Protein AF-A0A3P1T2E8-F1 (afdb_monomer_lite)

pLDDT: mean 86.95, std 11.83, range [49.62, 96.06]

Secondary structure (DSSP, 8-state):
-HHHHHHHHHHHHHHHHH--GGGHHHHHHHHHHIIIIIIHHHHHHHHHHHHHHHHHHHHHHHHHHHHHHHHHHHHHHHHHHHHHHT---------

Sequence (95 aa):
MKDVHHKVSSSVDEVGNACIGKSAKIGSRLNALYNRVITRSMTGAETQIDNAVSAGRSILGVHVQANAEMEGNVRRFEREAFELDEFRITDGKRV

Organism: NCBI:txid1750

Structure (mmCIF, N/CA/C/O backbone):
data_AF-A0A3P1T2E8-F1
#
_entry.id   AF-A0A3P1T2E8-F1
#
loop_
_atom_site.group_PDB
_atom_site.id
_atom_site.type_symbol
_atom_site.label_atom_id
_atom_site.label_alt_id
_atom_site.label_comp_id
_atom_site.label_asym_id
_atom_site.label_entity_id
_atom_site.label_seq_id
_atom_site.pdbx_PDB_ins_code
_atom_site.Cartn_x
_atom_site.Cartn_y
_atom_site.Cartn_z
_atom_site.occupancy
_atom_site.B_iso_or_equiv
_atom_site.auth_seq_id
_atom_site.auth_co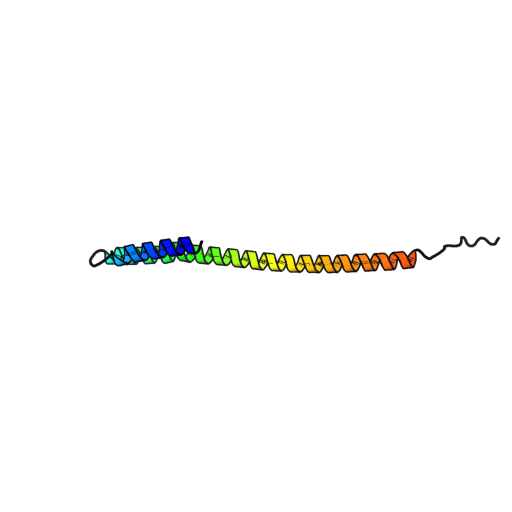mp_id
_atom_site.auth_asym_id
_atom_site.auth_atom_id
_atom_site.pdbx_PDB_model_num
ATOM 1 N N . MET A 1 1 ? -5.381 8.374 0.718 1.00 62.31 1 MET A N 1
ATOM 2 C CA . MET A 1 1 ? -5.673 7.223 1.610 1.00 62.31 1 MET A CA 1
ATOM 3 C C . MET A 1 1 ? -5.226 7.479 3.043 1.00 62.31 1 MET A C 1
ATOM 5 O O . MET A 1 1 ? -6.047 7.322 3.938 1.00 62.31 1 MET A O 1
ATOM 9 N N . LYS A 1 2 ? -3.987 7.942 3.261 1.00 75.06 2 LYS A N 1
ATOM 10 C CA . LYS A 1 2 ? -3.450 8.272 4.595 1.00 75.06 2 LYS A CA 1
ATOM 11 C C . LYS A 1 2 ? -4.325 9.241 5.405 1.00 75.06 2 LYS A C 1
ATOM 13 O O . LYS A 1 2 ? -4.613 8.957 6.560 1.00 75.06 2 LYS A O 1
ATOM 18 N N . ASP A 1 3 ? -4.859 10.291 4.783 1.00 81.62 3 ASP A N 1
ATOM 19 C CA . ASP A 1 3 ? -5.713 11.266 5.489 1.00 81.62 3 ASP A CA 1
ATOM 20 C C . ASP A 1 3 ? -7.041 10.678 5.980 1.00 81.62 3 ASP A C 1
ATOM 22 O O . ASP A 1 3 ? -7.532 11.029 7.050 1.00 81.62 3 ASP A O 1
ATOM 26 N N . VAL A 1 4 ? -7.630 9.758 5.212 1.00 84.56 4 VAL A N 1
ATOM 27 C CA . VAL A 1 4 ? -8.876 9.078 5.599 1.00 84.56 4 VAL A CA 1
ATOM 28 C C . VAL A 1 4 ? -8.602 8.090 6.732 1.00 84.56 4 VAL A C 1
ATOM 30 O O . VAL A 1 4 ? -9.357 8.057 7.698 1.00 84.56 4 VAL A O 1
ATOM 33 N N . HIS A 1 5 ? -7.493 7.348 6.665 1.00 85.88 5 HIS A N 1
ATOM 34 C CA . HIS A 1 5 ? -7.051 6.468 7.752 1.00 85.88 5 HIS A CA 1
ATOM 35 C C . HIS A 1 5 ? -6.850 7.228 9.051 1.00 85.88 5 HIS A C 1
ATOM 37 O O . HIS A 1 5 ? -7.340 6.811 10.092 1.00 85.88 5 HIS A O 1
ATOM 43 N N . HIS A 1 6 ? -6.154 8.363 8.977 1.00 88.56 6 HIS A N 1
ATOM 44 C CA . HIS A 1 6 ? -5.858 9.166 10.147 1.00 88.56 6 HIS A CA 1
ATOM 45 C C . HIS A 1 6 ? -7.141 9.694 10.789 1.00 88.56 6 HIS A C 1
ATOM 47 O O . HIS A 1 6 ? -7.280 9.615 12.005 1.00 88.56 6 HIS A O 1
ATOM 53 N N . LYS A 1 7 ? -8.108 10.159 9.988 1.00 91.44 7 LYS A N 1
ATOM 54 C CA . LYS A 1 7 ? -9.423 10.573 10.497 1.00 91.44 7 LYS A CA 1
ATOM 55 C C . LYS A 1 7 ? -10.147 9.432 11.208 1.00 91.44 7 LYS A C 1
ATOM 57 O O . LYS A 1 7 ? -10.650 9.632 12.306 1.00 91.44 7 LYS A O 1
ATOM 62 N N . VAL A 1 8 ? -10.165 8.236 10.616 1.00 90.12 8 VAL A N 1
ATOM 63 C CA . VAL A 1 8 ? -10.803 7.062 11.234 1.00 90.12 8 VAL A CA 1
ATOM 64 C C . VAL A 1 8 ? -10.082 6.648 12.519 1.00 90.12 8 VAL A C 1
ATOM 66 O O . VAL A 1 8 ? -10.755 6.368 13.506 1.00 90.12 8 VAL A O 1
ATOM 69 N N . SER A 1 9 ? -8.745 6.665 12.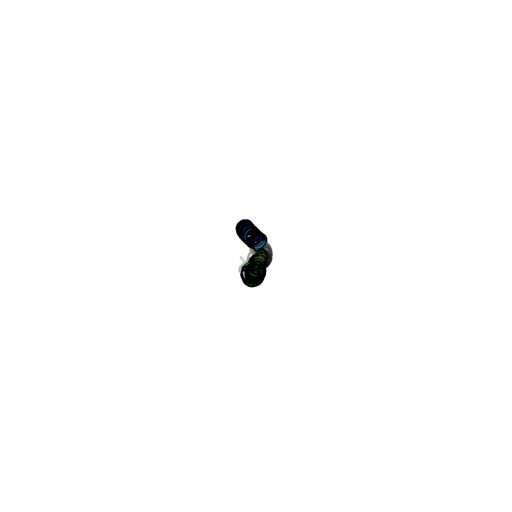535 1.00 92.81 9 SER A N 1
ATOM 70 C CA . SER A 1 9 ? -7.939 6.433 13.742 1.00 92.81 9 SER A CA 1
ATOM 71 C C . SER A 1 9 ? -8.337 7.391 14.855 1.00 92.81 9 SER A C 1
ATOM 73 O O . SER A 1 9 ? -8.658 6.959 15.953 1.00 92.81 9 SER A O 1
ATOM 75 N N . SER A 1 10 ? -8.386 8.688 14.543 1.00 93.81 10 SER A N 1
ATOM 76 C CA . SER A 1 10 ? -8.729 9.726 15.511 1.00 93.81 10 SER A CA 1
ATOM 77 C C . SER A 1 10 ? -10.150 9.556 16.047 1.00 93.81 10 SER A C 1
ATOM 79 O O . SER A 1 10 ? -10.351 9.646 17.252 1.00 93.81 10 SER A O 1
ATOM 81 N N . SER A 1 11 ? -11.129 9.218 15.201 1.00 93.88 11 SER A N 1
ATOM 82 C CA . SER A 1 11 ? -12.490 8.918 15.668 1.00 93.88 11 SER A CA 1
ATOM 83 C C . SER A 1 11 ? -12.556 7.662 16.545 1.00 93.88 11 SER A C 1
ATOM 85 O O . SER A 1 11 ? -13.331 7.612 17.499 1.00 93.88 11 SER A O 1
ATOM 87 N N . VAL A 1 12 ? -11.755 6.637 16.245 1.00 93.81 12 VAL A N 1
ATOM 88 C CA . VAL A 1 12 ? -11.647 5.431 17.078 1.00 93.81 12 VAL A CA 1
ATOM 89 C C . VAL A 1 12 ? -11.043 5.767 18.444 1.00 93.81 12 VAL A C 1
ATOM 91 O O . VAL A 1 12 ? -11.565 5.302 19.459 1.00 93.81 12 VAL A O 1
ATOM 94 N N . ASP A 1 13 ? -10.022 6.623 18.482 1.00 93.75 13 ASP A N 1
ATOM 95 C CA . ASP A 1 13 ? -9.407 7.103 19.721 1.00 93.75 13 ASP A CA 1
ATOM 96 C C . ASP A 1 13 ? -10.384 7.953 20.547 1.00 93.75 13 ASP A C 1
ATOM 98 O O . ASP A 1 13 ? -10.512 7.750 21.752 1.00 93.75 13 ASP A O 1
ATOM 102 N N . GLU A 1 14 ? -11.134 8.860 19.914 1.00 95.19 14 GLU A N 1
ATOM 103 C CA . GLU A 1 14 ? -12.171 9.672 20.568 1.00 95.19 14 GLU A CA 1
ATOM 104 C C . GLU A 1 14 ? -13.250 8.799 21.225 1.00 95.19 14 GLU A C 1
ATOM 106 O O . GLU A 1 14 ? -13.570 8.972 22.405 1.00 95.19 14 GLU A O 1
ATOM 111 N N . VAL A 1 15 ? -13.777 7.811 20.493 1.00 92.69 15 VAL A N 1
ATOM 112 C CA . VAL A 1 15 ? -14.771 6.866 21.025 1.00 92.69 15 VAL A CA 1
ATOM 113 C C . VAL A 1 15 ? -14.161 5.982 22.116 1.00 92.69 15 VAL A C 1
ATOM 115 O O . VAL A 1 15 ? -14.812 5.707 23.126 1.00 92.69 15 VAL A O 1
ATOM 118 N N . GLY A 1 16 ? -12.910 5.551 21.944 1.00 92.69 16 GLY A N 1
ATOM 119 C CA . GLY A 1 16 ? -12.169 4.776 22.935 1.00 92.69 16 GLY A CA 1
ATOM 120 C C . GLY A 1 16 ? -11.988 5.534 24.249 1.00 92.69 16 GLY A C 1
ATOM 121 O O . GLY A 1 16 ? -12.253 4.977 25.313 1.00 92.69 16 GLY A O 1
ATOM 122 N N . ASN A 1 17 ? -11.629 6.815 24.176 1.00 92.38 17 ASN A N 1
ATOM 123 C CA . ASN A 1 17 ? -11.437 7.685 25.336 1.00 92.38 17 ASN A CA 1
ATOM 124 C C . ASN A 1 17 ? -12.751 7.985 26.070 1.00 92.38 17 ASN A C 1
ATOM 126 O O . ASN A 1 17 ? -12.761 8.098 27.295 1.00 92.38 17 ASN A O 1
ATOM 130 N N . ALA A 1 18 ? -13.872 8.055 25.348 1.00 94.00 18 ALA A N 1
ATOM 131 C CA . ALA A 1 18 ? -15.199 8.175 25.950 1.00 94.00 18 ALA A CA 1
ATOM 132 C C . ALA A 1 18 ? -15.660 6.882 26.662 1.00 94.00 18 ALA A C 1
ATOM 134 O O . ALA A 1 18 ? -16.543 6.916 27.524 1.00 94.00 18 ALA A O 1
ATOM 135 N N . CYS A 1 19 ? -15.073 5.726 26.331 1.00 92.69 19 CYS A N 1
ATOM 136 C CA . CYS A 1 19 ? -15.414 4.438 26.931 1.00 92.69 19 CYS A CA 1
ATOM 137 C C . CYS A 1 19 ? -14.697 4.217 28.275 1.00 92.69 19 CYS A C 1
ATOM 139 O O . CYS A 1 19 ? -13.663 3.554 28.341 1.00 92.69 19 CYS A O 1
ATOM 141 N N . ILE A 1 20 ? -15.285 4.707 29.369 1.00 91.44 20 ILE A N 1
ATOM 142 C CA . ILE A 1 20 ? -14.756 4.557 30.736 1.00 91.44 20 ILE A CA 1
ATOM 143 C C . ILE A 1 20 ? -15.576 3.594 31.615 1.00 91.44 20 ILE A C 1
ATOM 145 O O . ILE A 1 20 ? -16.762 3.339 31.398 1.00 91.44 20 ILE A O 1
ATOM 149 N N . GLY A 1 21 ? -14.946 3.041 32.656 1.00 90.62 21 GLY A N 1
ATOM 150 C CA . GLY A 1 21 ? -15.613 2.154 33.614 1.00 90.62 21 GLY A CA 1
ATOM 151 C C . GLY A 1 21 ? -16.184 0.897 32.948 1.00 90.62 21 GLY A C 1
ATOM 152 O O . GLY A 1 21 ? -15.459 0.130 32.316 1.00 90.62 21 GLY A O 1
ATOM 153 N N . LYS A 1 22 ? -17.499 0.673 33.066 1.00 90.88 22 LYS A N 1
ATOM 154 C CA . LYS A 1 22 ? -18.163 -0.530 32.526 1.00 90.88 22 LYS A CA 1
ATOM 155 C C . LYS A 1 22 ? -18.095 -0.632 30.994 1.00 90.88 22 LYS A C 1
ATOM 157 O O . LYS A 1 22 ? -18.168 -1.742 30.470 1.00 90.88 22 LYS A O 1
ATOM 162 N N . SER A 1 23 ? -17.935 0.486 30.278 1.00 90.25 23 SER A N 1
ATOM 163 C CA . SER A 1 23 ? -17.825 0.501 28.813 1.00 90.25 23 SER A CA 1
ATOM 164 C C . SER A 1 23 ? -16.388 0.375 28.299 1.00 90.25 23 SER A C 1
ATOM 166 O O . SER A 1 23 ? -16.209 0.210 27.096 1.00 90.25 23 SER A O 1
ATOM 168 N N . ALA A 1 24 ? -15.361 0.331 29.159 1.00 92.19 24 ALA A N 1
ATOM 169 C CA . ALA A 1 24 ? -13.954 0.234 28.735 1.00 92.19 24 ALA A CA 1
ATOM 170 C C . ALA A 1 24 ? -13.668 -0.971 27.814 1.00 92.19 24 ALA A C 1
ATOM 172 O O . ALA A 1 24 ? -12.867 -0.902 26.879 1.00 92.19 24 ALA A O 1
ATOM 173 N N . LYS A 1 25 ? -14.392 -2.080 28.016 1.00 93.12 25 LYS A N 1
ATOM 174 C CA . LYS A 1 25 ? -14.304 -3.270 27.156 1.00 93.12 25 LYS A CA 1
ATOM 175 C C . LYS A 1 25 ? -14.761 -3.000 25.715 1.00 93.12 25 LYS A C 1
ATOM 177 O O . LYS A 1 25 ? -14.293 -3.677 24.801 1.00 93.12 25 LYS A O 1
ATOM 182 N N . ILE A 1 26 ? -15.663 -2.042 25.505 1.00 92.25 26 ILE A N 1
ATOM 183 C CA . ILE A 1 26 ? -16.129 -1.617 24.179 1.00 92.25 26 ILE A CA 1
ATOM 184 C C . ILE A 1 26 ? -15.004 -0.867 23.463 1.00 92.25 26 ILE A C 1
ATOM 186 O O . ILE A 1 26 ? -14.646 -1.266 22.358 1.00 92.25 26 ILE A O 1
ATOM 190 N N . GLY A 1 27 ? -14.379 0.117 24.118 1.00 92.38 27 GLY A N 1
ATOM 191 C CA . GLY A 1 27 ? -13.232 0.849 23.564 1.00 92.38 27 GLY A CA 1
ATOM 192 C C . GLY A 1 27 ? -12.067 -0.076 23.191 1.00 92.38 27 GLY A C 1
ATOM 193 O O . GLY A 1 27 ? -11.550 -0.022 22.078 1.00 92.38 27 GLY A O 1
ATOM 194 N N . SER A 1 28 ? -11.725 -1.027 24.067 1.00 90.88 28 SER A N 1
ATOM 195 C CA . SER A 1 28 ? -10.685 -2.029 23.781 1.00 90.88 28 SER A CA 1
ATOM 196 C C . SER A 1 28 ? -11.011 -2.901 22.556 1.00 90.88 28 SER A C 1
ATOM 198 O O . SER A 1 28 ? -10.148 -3.140 21.709 1.00 90.88 28 SER A O 1
ATOM 200 N N . ARG A 1 29 ? -12.265 -3.354 22.420 1.00 93.75 29 ARG A N 1
ATOM 201 C CA . ARG A 1 29 ? -12.707 -4.148 21.260 1.00 93.75 29 ARG A CA 1
ATOM 202 C C . ARG A 1 29 ? -12.737 -3.332 19.972 1.00 93.75 29 ARG A C 1
ATOM 204 O O . ARG A 1 29 ? -12.403 -3.877 18.922 1.00 93.75 29 ARG A O 1
ATOM 211 N N . LEU A 1 30 ? -13.108 -2.057 20.051 1.00 93.31 30 LEU A N 1
ATOM 212 C CA . LEU A 1 30 ? -13.095 -1.145 18.913 1.00 93.31 30 LEU A CA 1
ATOM 213 C C . LEU A 1 30 ? -11.668 -0.954 18.385 1.00 93.31 30 LEU A C 1
ATOM 215 O O . LEU A 1 30 ? -11.435 -1.174 17.199 1.00 93.31 30 LEU A O 1
ATOM 219 N N . ASN A 1 31 ? -10.706 -0.680 19.270 1.00 92.25 31 ASN A N 1
ATOM 220 C CA . ASN A 1 31 ? -9.288 -0.590 18.909 1.00 92.25 31 ASN A CA 1
ATOM 221 C C . ASN A 1 31 ? -8.761 -1.888 18.286 1.00 92.25 31 ASN A C 1
ATOM 223 O O . ASN A 1 31 ? -8.058 -1.864 17.276 1.00 92.25 31 ASN A O 1
ATOM 227 N N . ALA A 1 32 ? -9.132 -3.043 18.845 1.00 93.50 32 ALA A N 1
ATOM 228 C CA . ALA A 1 32 ? -8.740 -4.333 18.286 1.00 93.50 32 ALA A CA 1
ATOM 229 C C . ALA A 1 32 ? -9.307 -4.558 16.870 1.00 93.50 32 ALA A C 1
ATOM 231 O O . ALA A 1 32 ? -8.599 -5.067 16.000 1.00 93.50 32 ALA A O 1
ATOM 232 N N . LEU A 1 33 ? -10.564 -4.173 16.622 1.00 92.56 33 LEU A N 1
ATOM 233 C CA . LEU A 1 33 ? -11.191 -4.266 15.301 1.00 92.56 33 LEU A CA 1
ATOM 234 C C . LEU A 1 33 ? -10.555 -3.305 14.296 1.00 92.56 33 LEU A C 1
ATOM 236 O O . LEU A 1 33 ? -10.237 -3.729 13.184 1.00 92.56 33 LEU A O 1
ATOM 240 N N . TYR A 1 34 ? -10.323 -2.055 14.695 1.00 93.06 34 TYR A N 1
ATOM 241 C CA . TYR A 1 34 ? -9.646 -1.052 13.876 1.00 93.06 34 TYR A CA 1
ATOM 242 C C . TYR A 1 34 ? -8.270 -1.550 13.412 1.00 93.06 34 TYR A C 1
ATOM 244 O O . TYR A 1 34 ? -8.023 -1.650 12.208 1.00 93.06 34 TYR A O 1
ATOM 252 N N . ASN A 1 35 ? -7.434 -2.000 14.352 1.00 92.56 35 ASN A N 1
ATOM 253 C CA . ASN A 1 35 ? -6.103 -2.525 14.050 1.00 92.56 35 ASN A CA 1
ATOM 254 C C . ASN A 1 35 ? -6.156 -3.788 13.176 1.00 92.56 35 ASN A C 1
ATOM 256 O O . ASN A 1 35 ? -5.335 -3.973 12.275 1.00 92.56 35 ASN A O 1
ATOM 260 N N . ARG A 1 36 ? -7.118 -4.685 13.428 1.00 91.69 36 ARG A N 1
ATOM 261 C CA . ARG A 1 36 ? -7.240 -5.948 12.687 1.00 91.69 36 ARG A CA 1
ATOM 262 C C . ARG A 1 36 ? -7.707 -5.742 11.252 1.00 91.69 36 ARG A C 1
ATOM 264 O O . ARG A 1 36 ? -7.216 -6.439 10.369 1.00 91.69 36 ARG A O 1
ATOM 271 N N . VAL A 1 37 ? -8.690 -4.875 11.038 1.00 90.00 37 VAL A N 1
ATOM 272 C CA . VAL A 1 37 ? -9.368 -4.748 9.745 1.00 90.00 37 VAL A CA 1
ATOM 273 C C . VAL A 1 37 ? -8.781 -3.597 8.952 1.00 90.00 37 VAL A C 1
ATOM 275 O O . VAL A 1 37 ? -8.296 -3.805 7.844 1.00 90.00 37 VAL A O 1
ATOM 278 N N . ILE A 1 38 ? -8.804 -2.392 9.513 1.00 88.44 38 ILE A N 1
ATOM 279 C CA . ILE A 1 38 ? -8.518 -1.172 8.763 1.00 88.44 38 ILE A CA 1
ATOM 280 C C . ILE A 1 38 ? -7.013 -1.004 8.587 1.00 88.44 38 ILE A C 1
ATOM 282 O O . ILE A 1 38 ? -6.545 -0.929 7.452 1.00 88.44 38 ILE A O 1
ATOM 286 N N . THR A 1 39 ? -6.247 -1.049 9.679 1.00 90.06 39 THR A N 1
ATOM 287 C CA . THR A 1 39 ? -4.792 -0.855 9.615 1.00 90.06 39 THR A CA 1
ATOM 288 C C . THR A 1 39 ? -4.124 -1.920 8.752 1.00 90.06 39 THR A C 1
ATOM 290 O O . THR A 1 39 ? -3.398 -1.582 7.822 1.00 90.06 39 THR A O 1
ATOM 293 N N . ARG A 1 40 ? -4.425 -3.209 8.974 1.00 90.50 40 ARG A N 1
ATOM 294 C CA . ARG A 1 40 ? -3.851 -4.295 8.156 1.00 90.50 40 ARG A CA 1
ATOM 295 C C . ARG A 1 40 ? -4.186 -4.168 6.673 1.00 90.50 40 ARG A C 1
ATOM 297 O O . ARG A 1 40 ? -3.298 -4.343 5.843 1.00 90.50 40 ARG A O 1
ATOM 304 N N . SER A 1 41 ? -5.446 -3.883 6.337 1.00 88.00 41 SER A N 1
ATOM 305 C CA . SER A 1 41 ? -5.857 -3.759 4.933 1.00 88.00 41 SER A CA 1
ATOM 306 C C . SER A 1 41 ? -5.162 -2.580 4.260 1.00 88.00 41 SER A C 1
ATOM 308 O O . SER A 1 41 ? -4.716 -2.700 3.122 1.00 88.00 41 SER A O 1
ATOM 310 N N . MET A 1 42 ? -5.008 -1.464 4.974 1.00 88.69 42 MET A N 1
ATOM 311 C CA . MET A 1 42 ? -4.292 -0.306 4.455 1.00 88.69 42 MET A CA 1
ATOM 312 C C . MET A 1 42 ? -2.802 -0.556 4.269 1.00 88.69 42 MET A C 1
ATOM 314 O O . MET A 1 42 ? -2.291 -0.248 3.198 1.00 88.69 42 MET A O 1
ATOM 318 N N . THR A 1 43 ? -2.126 -1.181 5.235 1.00 89.44 43 THR A N 1
ATOM 319 C CA . THR A 1 43 ? -0.720 -1.578 5.073 1.00 89.44 43 THR A CA 1
ATOM 320 C C . THR A 1 43 ? -0.538 -2.507 3.872 1.00 89.44 43 THR A C 1
ATOM 322 O O . THR A 1 43 ? 0.401 -2.340 3.095 1.00 89.44 43 THR A O 1
ATOM 325 N N . GLY A 1 44 ? -1.450 -3.467 3.679 1.00 90.81 44 GLY A N 1
ATOM 326 C CA . GLY A 1 44 ? -1.421 -4.359 2.520 1.00 90.81 44 GLY A CA 1
ATOM 327 C C . GLY A 1 44 ? -1.585 -3.608 1.197 1.00 90.81 44 GLY A C 1
ATOM 328 O O . GLY A 1 44 ? -0.818 -3.838 0.266 1.00 90.81 44 GLY A O 1
ATOM 329 N N . ALA A 1 45 ? -2.538 -2.679 1.126 1.00 89.38 45 ALA A N 1
ATOM 330 C CA . ALA A 1 45 ? -2.776 -1.873 -0.067 1.00 89.38 45 ALA A CA 1
ATOM 331 C C . ALA A 1 45 ? -1.604 -0.928 -0.389 1.00 89.38 45 ALA A C 1
ATOM 333 O O . ALA A 1 45 ? -1.196 -0.845 -1.544 1.00 89.38 45 ALA A O 1
ATOM 334 N N . GLU A 1 46 ? -1.026 -0.257 0.613 1.00 90.12 46 GLU A N 1
ATOM 335 C CA . GLU A 1 46 ? 0.171 0.578 0.431 1.00 90.12 46 GLU A CA 1
ATOM 336 C C . GLU A 1 46 ? 1.344 -0.256 -0.096 1.00 90.12 46 GLU A C 1
ATOM 338 O O . GLU A 1 46 ? 1.954 0.103 -1.100 1.00 90.12 46 GLU A O 1
ATOM 343 N N . THR A 1 47 ? 1.569 -1.435 0.488 1.00 93.00 47 THR A N 1
ATOM 344 C CA . THR A 1 47 ? 2.608 -2.368 0.028 1.00 93.00 47 THR A CA 1
ATOM 345 C C . THR A 1 47 ? 2.385 -2.801 -1.425 1.00 93.00 47 THR A C 1
ATOM 347 O O . THR A 1 47 ? 3.327 -2.869 -2.211 1.00 93.00 47 THR A O 1
ATOM 350 N N . GLN A 1 48 ? 1.141 -3.095 -1.815 1.00 94.31 48 GLN A N 1
ATOM 351 C CA . GLN A 1 48 ? 0.813 -3.465 -3.196 1.00 94.31 48 GLN A CA 1
ATOM 352 C C . GLN A 1 48 ? 1.076 -2.321 -4.179 1.00 94.31 48 GLN A C 1
ATOM 354 O O . GLN A 1 48 ? 1.604 -2.568 -5.263 1.00 94.31 48 GLN A O 1
ATOM 359 N N . ILE A 1 49 ? 0.743 -1.085 -3.801 1.00 93.50 49 ILE A N 1
ATOM 360 C CA . ILE A 1 49 ? 1.016 0.105 -4.613 1.00 93.50 49 ILE A CA 1
ATOM 361 C C . ILE A 1 49 ? 2.525 0.288 -4.788 1.00 93.50 49 ILE A C 1
ATOM 363 O O . ILE A 1 49 ? 2.989 0.432 -5.918 1.00 93.50 49 ILE A O 1
ATOM 367 N N . ASP A 1 50 ? 3.299 0.222 -3.706 1.00 93.94 50 ASP A N 1
ATOM 368 C CA . ASP A 1 50 ? 4.754 0.393 -3.757 1.00 93.94 50 ASP A CA 1
ATOM 369 C C . ASP A 1 50 ? 5.429 -0.693 -4.605 1.00 93.94 50 ASP A C 1
ATOM 371 O O . ASP A 1 50 ? 6.316 -0.404 -5.419 1.00 93.94 50 ASP A O 1
ATOM 375 N N . ASN A 1 51 ? 4.958 -1.937 -4.488 1.00 95.31 51 ASN A N 1
ATOM 376 C CA . ASN A 1 51 ? 5.412 -3.041 -5.327 1.00 95.31 51 ASN A CA 1
ATOM 377 C C . ASN A 1 51 ? 5.075 -2.802 -6.804 1.00 95.31 51 ASN A C 1
ATOM 379 O O . ASN A 1 51 ? 5.933 -3.005 -7.661 1.00 95.31 51 ASN A O 1
ATOM 383 N N . ALA A 1 52 ? 3.861 -2.337 -7.114 1.00 96.06 52 ALA A N 1
ATOM 384 C CA . ALA A 1 52 ? 3.446 -2.047 -8.485 1.00 96.06 52 ALA A CA 1
ATOM 385 C C . ALA A 1 52 ? 4.267 -0.904 -9.101 1.00 96.06 52 ALA A C 1
ATOM 387 O O . ALA A 1 52 ? 4.717 -1.010 -10.242 1.00 96.06 52 ALA A O 1
ATOM 388 N N . VAL A 1 53 ? 4.524 0.163 -8.338 1.00 96.06 53 VAL A N 1
ATOM 389 C CA . VAL A 1 53 ? 5.378 1.280 -8.768 1.00 96.06 53 VAL A CA 1
ATOM 390 C C . VAL A 1 53 ? 6.807 0.803 -9.018 1.00 96.06 53 VAL A C 1
ATOM 392 O O . VAL A 1 53 ? 7.395 1.137 -10.048 1.00 96.06 53 VAL A O 1
ATOM 395 N N . SER A 1 54 ? 7.367 0.007 -8.107 1.00 95.94 54 SER A N 1
ATOM 396 C CA . SER A 1 54 ? 8.731 -0.518 -8.241 1.00 95.94 54 SER A CA 1
ATOM 397 C C . SER A 1 54 ? 8.861 -1.449 -9.446 1.00 95.94 54 SER A C 1
ATOM 399 O O . SER A 1 54 ? 9.780 -1.288 -10.251 1.00 95.94 54 SER A O 1
ATOM 401 N N . ALA A 1 55 ? 7.907 -2.366 -9.623 1.00 94.50 55 ALA A N 1
ATOM 402 C CA . ALA A 1 55 ? 7.853 -3.253 -10.779 1.00 94.50 55 ALA A CA 1
ATOM 403 C C . ALA A 1 55 ? 7.721 -2.462 -12.088 1.00 94.50 55 ALA A C 1
ATOM 405 O O . ALA A 1 55 ? 8.477 -2.697 -13.028 1.00 94.50 55 ALA A O 1
ATOM 406 N N . GLY A 1 56 ? 6.827 -1.468 -12.133 1.00 95.50 56 GLY A N 1
ATOM 407 C CA . GLY A 1 56 ? 6.648 -0.602 -13.298 1.00 95.50 56 GLY A CA 1
AT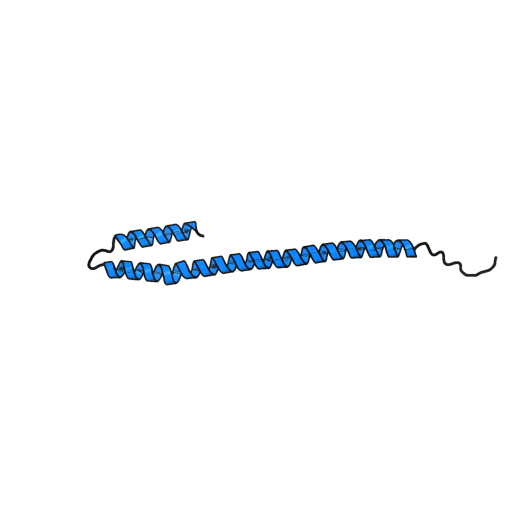OM 408 C C . GLY A 1 56 ? 7.930 0.139 -13.679 1.00 95.50 56 GLY A C 1
ATOM 409 O O . GLY A 1 56 ? 8.323 0.132 -14.843 1.00 95.50 56 GLY A O 1
ATOM 410 N N . ARG A 1 57 ? 8.642 0.712 -12.700 1.00 95.62 57 ARG A N 1
ATOM 411 C CA . ARG A 1 57 ? 9.942 1.366 -12.932 1.00 95.62 57 ARG A CA 1
ATOM 412 C C . ARG A 1 57 ? 10.991 0.399 -13.475 1.00 95.62 57 ARG A C 1
ATOM 414 O O . ARG A 1 57 ? 11.731 0.768 -14.381 1.00 95.62 57 ARG A O 1
ATOM 421 N N . SER A 1 58 ? 11.043 -0.824 -12.953 1.00 95.62 58 SER A N 1
ATOM 422 C CA . SER A 1 58 ? 11.971 -1.852 -13.436 1.00 95.62 58 SER A CA 1
ATOM 423 C C . SER A 1 58 ? 11.682 -2.237 -14.891 1.00 95.62 58 SER A C 1
ATOM 425 O O . SER A 1 58 ? 12.595 -2.223 -15.715 1.00 95.62 58 SER A O 1
ATOM 427 N N . ILE A 1 59 ? 10.412 -2.482 -15.233 1.00 95.00 59 ILE A N 1
ATOM 428 C CA . ILE A 1 59 ? 9.985 -2.812 -16.602 1.00 95.00 59 ILE A CA 1
ATOM 429 C C . ILE A 1 59 ? 10.321 -1.675 -17.573 1.00 95.00 59 ILE A C 1
ATOM 431 O O . ILE A 1 59 ? 10.836 -1.929 -18.664 1.00 95.00 59 ILE A O 1
ATOM 435 N N . LEU A 1 60 ? 10.059 -0.426 -17.173 1.00 95.06 60 LEU A N 1
ATOM 436 C CA . LEU A 1 60 ? 10.396 0.749 -17.975 1.00 95.06 60 LEU A CA 1
ATOM 437 C C . LEU A 1 60 ? 11.907 0.888 -18.175 1.00 95.06 60 LEU A C 1
ATOM 439 O O . LEU A 1 60 ? 12.334 1.189 -19.283 1.00 95.06 60 LEU A O 1
ATOM 443 N N . GLY A 1 61 ? 12.718 0.623 -17.148 1.00 94.12 61 GLY A N 1
ATOM 444 C CA . GLY A 1 61 ? 14.177 0.628 -17.272 1.00 94.12 61 GLY A CA 1
ATOM 445 C C . GLY A 1 61 ? 14.676 -0.361 -18.328 1.00 94.12 61 GLY A C 1
ATOM 446 O O . GLY A 1 61 ? 15.459 0.016 -19.197 1.00 94.12 61 GLY A O 1
ATOM 447 N N . VAL A 1 62 ? 14.152 -1.592 -18.310 1.00 94.00 62 VAL A N 1
ATOM 448 C CA . VAL A 1 62 ? 14.471 -2.613 -19.323 1.00 94.00 62 VAL A CA 1
ATOM 449 C C . VAL A 1 62 ? 14.048 -2.163 -20.724 1.00 94.00 62 VAL A C 1
ATOM 451 O O . VAL A 1 62 ? 14.817 -2.317 -21.667 1.00 94.00 62 VAL A O 1
ATOM 454 N N . HIS A 1 63 ? 12.860 -1.567 -20.876 1.00 93.19 63 HIS A N 1
ATOM 455 C CA . HIS A 1 63 ? 12.389 -1.079 -22.179 1.00 93.19 63 HIS A CA 1
ATOM 456 C C . HIS A 1 63 ? 13.237 0.071 -22.717 1.00 93.19 63 HIS A C 1
ATOM 458 O O . HIS A 1 63 ? 13.565 0.083 -23.898 1.00 93.19 63 HIS A O 1
ATOM 464 N N . VAL A 1 64 ? 13.608 1.028 -21.864 1.00 94.75 64 VAL A N 1
ATOM 465 C CA . VAL A 1 64 ? 14.466 2.152 -22.258 1.00 94.75 64 VAL A CA 1
ATOM 466 C C . VAL A 1 64 ? 15.834 1.646 -22.708 1.00 94.75 64 VAL A C 1
ATOM 468 O O . VAL A 1 64 ? 16.338 2.094 -23.735 1.00 94.75 64 VAL A O 1
ATOM 471 N N . GLN A 1 65 ? 16.408 0.682 -21.985 1.00 94.81 65 GLN A N 1
ATOM 472 C CA . GLN A 1 65 ? 17.672 0.067 -22.370 1.00 94.81 65 GLN A CA 1
ATOM 473 C C . GLN A 1 65 ? 17.554 -0.678 -23.706 1.00 94.81 65 GLN A C 1
ATOM 475 O O . GLN A 1 65 ? 18.339 -0.417 -24.613 1.00 94.81 65 GLN A O 1
ATOM 480 N N . ALA A 1 66 ? 16.555 -1.550 -23.853 1.00 93.38 66 ALA A N 1
ATOM 481 C CA . ALA A 1 66 ? 16.336 -2.295 -25.089 1.00 93.38 66 ALA A CA 1
ATOM 482 C C . ALA A 1 66 ? 16.114 -1.357 -26.287 1.00 93.38 66 ALA A C 1
ATOM 484 O O . ALA A 1 66 ? 16.650 -1.594 -27.367 1.00 93.38 66 ALA A O 1
ATOM 485 N N . ASN A 1 67 ? 15.379 -0.258 -26.092 1.00 94.50 67 ASN A N 1
ATOM 486 C CA . ASN A 1 67 ? 15.168 0.736 -27.138 1.00 94.50 67 ASN A CA 1
ATOM 487 C C . ASN A 1 67 ? 16.478 1.440 -27.528 1.00 94.50 67 ASN A C 1
ATOM 489 O O . ASN A 1 67 ? 16.762 1.583 -28.713 1.00 94.50 67 ASN A O 1
ATOM 493 N N . ALA A 1 68 ? 17.312 1.821 -26.557 1.00 94.19 68 ALA A N 1
ATOM 494 C CA . ALA A 1 68 ? 18.619 2.418 -26.833 1.00 94.19 68 ALA A CA 1
ATOM 495 C C . ALA A 1 68 ? 19.563 1.446 -27.569 1.00 94.19 68 ALA A C 1
ATOM 497 O O . ALA A 1 68 ? 20.271 1.843 -28.497 1.00 94.19 68 ALA A O 1
ATOM 498 N N . GLU A 1 69 ? 19.552 0.164 -27.195 1.00 95.31 69 GLU A N 1
ATOM 499 C CA . GLU A 1 69 ? 20.306 -0.887 -27.886 1.00 95.31 69 GLU A CA 1
ATOM 500 C C . GLU A 1 69 ? 19.810 -1.078 -29.327 1.00 95.31 69 GLU A C 1
ATOM 502 O O . GLU A 1 69 ? 20.617 -1.151 -30.256 1.00 95.31 69 GLU A O 1
ATOM 507 N N . MET A 1 70 ? 18.491 -1.098 -29.538 1.00 93.62 70 MET A N 1
ATOM 508 C CA . MET A 1 70 ? 17.887 -1.166 -30.870 1.00 93.62 70 MET A CA 1
ATOM 509 C C . MET A 1 70 ? 18.279 0.028 -31.741 1.00 93.62 70 MET A C 1
ATOM 511 O O . MET A 1 70 ? 18.712 -0.170 -32.875 1.00 93.62 70 MET A O 1
ATOM 515 N N . GLU A 1 71 ? 18.183 1.253 -31.224 1.00 93.81 71 GLU A N 1
ATOM 516 C CA . GLU A 1 71 ? 18.611 2.460 -31.941 1.00 93.81 71 GLU A CA 1
ATOM 517 C C . GLU A 1 71 ? 20.099 2.401 -32.317 1.00 93.81 71 GLU A C 1
ATOM 519 O O . GLU A 1 71 ? 20.480 2.763 -33.433 1.00 93.81 71 GLU A O 1
ATOM 524 N N . GLY A 1 72 ? 20.948 1.902 -31.413 1.00 93.62 72 GLY A N 1
ATOM 525 C CA . GLY A 1 72 ? 22.368 1.680 -31.682 1.00 93.62 72 GLY A CA 1
ATOM 526 C C . GLY A 1 72 ? 22.608 0.660 -32.799 1.00 93.62 72 GLY A C 1
ATOM 527 O O . GLY A 1 72 ? 23.415 0.907 -33.701 1.00 93.62 72 GLY A O 1
ATOM 528 N N . ASN A 1 73 ? 21.879 -0.456 -32.770 1.00 93.75 73 ASN A N 1
ATOM 529 C CA . ASN A 1 73 ? 21.965 -1.504 -33.784 1.00 93.75 73 ASN A CA 1
ATOM 530 C C . ASN A 1 73 ? 21.503 -1.008 -35.158 1.00 93.75 73 ASN A C 1
ATOM 532 O O . ASN A 1 73 ? 22.198 -1.248 -36.142 1.00 93.75 73 ASN A O 1
ATOM 536 N N . VAL A 1 74 ? 20.393 -0.266 -35.233 1.00 92.25 74 VAL A N 1
ATOM 537 C CA . VAL A 1 74 ? 19.900 0.324 -36.491 1.00 92.25 74 VAL A CA 1
ATOM 538 C C . VAL A 1 74 ? 20.967 1.221 -37.118 1.00 92.25 74 VAL A C 1
ATOM 540 O O . VAL A 1 74 ? 21.349 0.998 -38.263 1.00 92.25 74 VAL A O 1
ATOM 543 N N . ARG A 1 75 ? 21.546 2.155 -36.350 1.00 90.69 75 ARG A N 1
ATOM 544 C CA . ARG A 1 75 ? 22.619 3.036 -36.854 1.00 90.69 75 ARG A CA 1
ATOM 545 C C . ARG A 1 75 ? 23.849 2.270 -37.331 1.00 90.69 75 ARG A C 1
ATOM 547 O O . ARG A 1 75 ? 24.554 2.713 -38.236 1.00 90.69 75 ARG A O 1
ATOM 554 N N . ARG A 1 76 ? 24.175 1.153 -36.677 1.00 91.19 76 ARG A N 1
ATOM 555 C CA . ARG A 1 76 ? 25.283 0.295 -37.099 1.00 91.19 76 ARG A CA 1
ATOM 556 C C . ARG A 1 76 ? 24.972 -0.372 -38.438 1.00 91.19 76 ARG A C 1
ATOM 558 O O . ARG A 1 76 ? 25.804 -0.273 -39.332 1.00 91.19 76 ARG A O 1
ATOM 565 N N . PHE A 1 77 ? 23.798 -0.982 -38.579 1.00 89.12 77 PHE A N 1
ATOM 566 C CA . PHE A 1 77 ? 23.393 -1.633 -39.825 1.00 89.12 77 PHE A CA 1
ATOM 567 C C . PHE A 1 77 ? 23.278 -0.654 -40.992 1.00 89.12 77 PHE A C 1
ATOM 569 O O . PHE A 1 77 ? 23.680 -0.996 -42.095 1.00 89.12 77 PHE A O 1
ATOM 576 N N . GLU A 1 78 ? 22.799 0.570 -40.759 1.00 86.81 78 GLU A N 1
ATOM 577 C CA . GLU A 1 78 ? 22.788 1.615 -41.789 1.00 86.81 78 GLU A CA 1
ATOM 578 C C . GLU A 1 78 ? 24.201 1.904 -42.307 1.00 86.81 78 GLU A C 1
ATOM 580 O O . GLU A 1 78 ? 24.414 1.917 -43.515 1.00 86.81 78 GLU A O 1
ATOM 585 N N . ARG A 1 79 ? 25.188 2.076 -41.416 1.00 84.94 79 ARG A N 1
ATOM 586 C CA . ARG A 1 79 ? 26.587 2.300 -41.824 1.00 84.94 79 ARG A CA 1
ATOM 587 C C . ARG A 1 79 ? 27.167 1.121 -42.599 1.00 84.94 79 ARG A C 1
ATOM 589 O O . ARG A 1 79 ? 27.759 1.338 -43.647 1.00 84.94 79 ARG A O 1
ATOM 596 N N . GLU A 1 80 ? 26.966 -0.101 -42.110 1.00 85.94 80 GLU A N 1
ATOM 597 C CA . GLU A 1 80 ? 27.428 -1.314 -42.800 1.00 85.94 80 GLU A CA 1
ATOM 598 C C . GLU A 1 80 ? 26.777 -1.446 -44.191 1.00 85.94 80 GLU A C 1
ATOM 600 O O . GLU A 1 80 ? 27.445 -1.812 -45.154 1.00 85.94 80 GLU A O 1
ATOM 605 N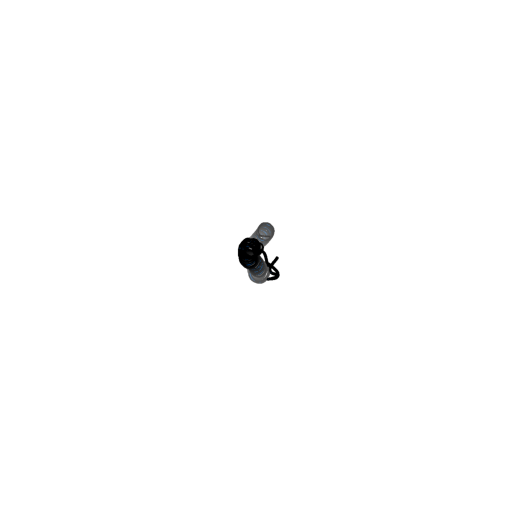 N . ALA A 1 81 ? 25.494 -1.096 -44.331 1.00 76.88 81 ALA A N 1
ATOM 606 C CA . ALA A 1 81 ? 24.808 -1.093 -45.621 1.00 76.88 81 ALA A CA 1
ATOM 607 C C . ALA A 1 81 ? 25.357 -0.021 -46.577 1.00 76.88 81 ALA A C 1
ATOM 609 O O . ALA A 1 81 ? 25.584 -0.322 -47.747 1.00 76.88 81 ALA A O 1
ATOM 610 N N . PHE A 1 82 ? 25.617 1.199 -46.090 1.00 74.81 82 PHE A N 1
ATOM 611 C CA . PHE A 1 82 ? 26.249 2.255 -46.889 1.00 74.81 82 PHE A CA 1
ATOM 612 C C . PHE A 1 82 ? 27.656 1.866 -47.367 1.00 74.81 82 PHE A C 1
ATOM 614 O O . PHE A 1 82 ? 28.007 2.161 -48.504 1.00 74.81 82 PHE A O 1
ATOM 621 N N . GLU A 1 83 ? 28.451 1.180 -46.542 1.00 72.19 83 GLU A N 1
ATOM 622 C CA . GLU A 1 83 ? 29.782 0.691 -46.936 1.00 72.19 83 GLU A CA 1
ATOM 623 C C . GLU A 1 83 ? 29.724 -0.402 -48.021 1.00 72.19 83 GLU A C 1
ATOM 625 O O . GLU A 1 83 ? 30.630 -0.505 -48.848 1.00 72.19 83 GLU A O 1
ATOM 630 N N . LEU A 1 84 ? 28.662 -1.214 -48.053 1.00 66.50 84 LEU A N 1
ATOM 631 C CA . LEU A 1 84 ? 28.474 -2.261 -49.065 1.00 66.50 84 LEU A CA 1
ATOM 632 C C . LEU A 1 84 ? 27.933 -1.731 -50.406 1.00 66.50 84 LEU A C 1
ATOM 634 O O . LEU A 1 84 ? 28.155 -2.371 -51.436 1.00 66.50 84 LEU A O 1
ATOM 638 N N . ASP A 1 85 ? 27.254 -0.581 -50.416 1.00 60.12 85 ASP A N 1
ATOM 639 C CA . ASP A 1 85 ? 26.641 0.012 -51.618 1.00 60.12 85 ASP A CA 1
ATOM 640 C C . ASP A 1 85 ? 27.681 0.588 -52.612 1.00 60.12 85 ASP A C 1
ATOM 642 O O . ASP A 1 85 ? 27.397 0.753 -53.798 1.00 60.12 85 ASP A O 1
ATOM 646 N N . GLU A 1 86 ? 28.934 0.818 -52.190 1.00 58.22 86 GLU A N 1
ATOM 647 C CA . GLU A 1 86 ? 30.018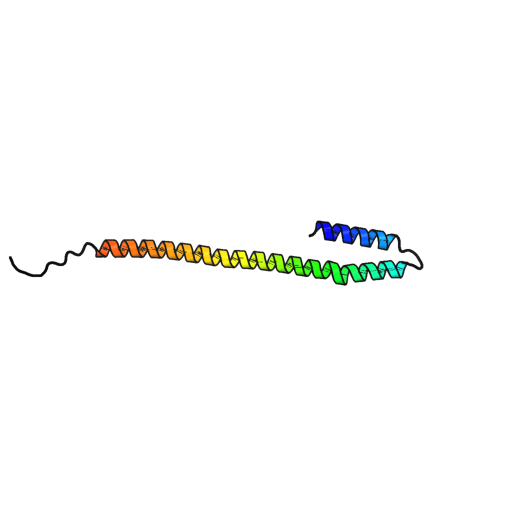 1.286 -53.078 1.00 58.22 86 GLU A CA 1
ATOM 648 C C . GLU A 1 86 ? 30.639 0.189 -53.978 1.00 58.22 86 GLU A C 1
ATOM 650 O O . GLU A 1 86 ? 31.522 0.472 -54.798 1.00 58.22 86 GLU A O 1
ATOM 655 N N . PHE A 1 87 ? 30.174 -1.066 -53.920 1.00 57.34 87 PHE A N 1
ATOM 656 C CA . PHE A 1 87 ? 30.680 -2.126 -54.802 1.00 57.34 87 PHE A CA 1
ATOM 6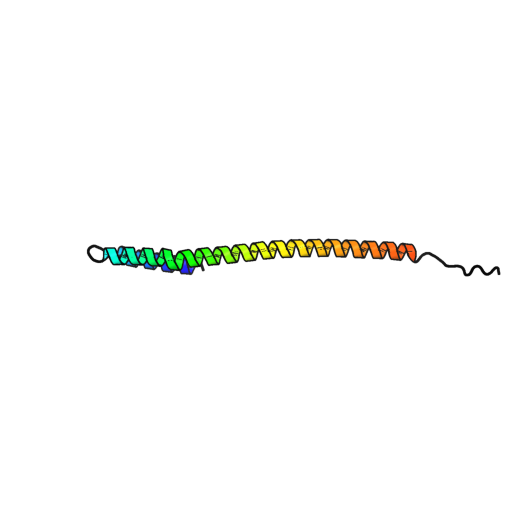57 C C . PHE A 1 87 ? 30.046 -2.092 -56.203 1.00 57.34 87 PHE A C 1
ATOM 659 O O . PHE A 1 87 ? 28.970 -2.628 -56.464 1.00 57.34 87 PHE A O 1
ATOM 666 N N . ARG A 1 88 ? 30.779 -1.530 -57.171 1.00 59.28 88 ARG A N 1
ATOM 667 C CA . ARG A 1 88 ? 30.426 -1.580 -58.598 1.00 59.28 88 ARG A CA 1
ATOM 668 C C . ARG A 1 88 ? 30.731 -2.970 -59.179 1.00 59.28 88 ARG A C 1
ATOM 670 O O . ARG A 1 88 ? 31.880 -3.279 -59.482 1.00 59.28 88 ARG A O 1
ATOM 677 N N . ILE A 1 89 ? 29.704 -3.799 -59.376 1.00 64.12 89 ILE A N 1
ATOM 678 C CA . ILE A 1 89 ? 29.830 -5.078 -60.097 1.00 64.12 89 ILE A CA 1
ATOM 679 C C . ILE A 1 89 ? 30.017 -4.779 -61.594 1.00 64.12 89 ILE A C 1
ATOM 681 O O . ILE A 1 89 ? 29.081 -4.367 -62.278 1.00 64.12 89 ILE A O 1
ATOM 685 N N . THR A 1 90 ? 31.226 -4.964 -62.121 1.00 64.25 90 THR A N 1
ATOM 686 C CA . THR A 1 90 ? 31.497 -4.952 -63.568 1.00 64.25 90 THR A CA 1
ATOM 687 C C . THR A 1 90 ? 31.236 -6.344 -64.154 1.00 64.25 90 THR A C 1
ATOM 689 O O . THR A 1 90 ? 31.742 -7.334 -63.635 1.00 64.25 90 THR A O 1
ATOM 692 N N . ASP A 1 91 ? 30.460 -6.445 -65.246 1.00 64.56 91 ASP A N 1
ATOM 693 C CA . ASP A 1 91 ? 30.008 -7.729 -65.839 1.00 64.56 91 ASP A CA 1
ATOM 694 C C . ASP A 1 91 ? 31.120 -8.567 -66.512 1.00 64.56 91 ASP A C 1
ATOM 696 O O . ASP A 1 91 ? 30.845 -9.553 -67.195 1.00 64.56 91 ASP A O 1
ATOM 700 N N . GLY A 1 92 ? 32.387 -8.193 -66.322 1.00 61.75 92 GLY A N 1
ATOM 701 C CA . GLY A 1 92 ? 33.543 -8.901 -66.861 1.00 61.75 92 GLY A CA 1
ATOM 702 C C . GLY A 1 92 ? 33.656 -8.894 -68.389 1.00 61.75 92 GLY A C 1
ATOM 703 O O . GLY A 1 92 ? 34.600 -9.494 -68.908 1.00 61.75 92 GLY A O 1
ATOM 704 N N . LYS A 1 93 ? 32.763 -8.230 -69.139 1.00 52.88 93 LYS A N 1
ATOM 705 C CA . LYS A 1 93 ? 32.913 -8.146 -70.594 1.00 52.88 93 LYS A CA 1
ATOM 706 C C . LYS A 1 93 ? 34.019 -7.167 -70.956 1.00 52.88 93 LYS A C 1
ATOM 708 O O . LYS A 1 93 ? 33.985 -5.981 -70.636 1.00 52.88 93 LYS A O 1
ATOM 713 N N . ARG A 1 94 ? 35.016 -7.709 -71.649 1.00 49.62 94 ARG A N 1
ATOM 714 C CA . ARG A 1 94 ? 36.070 -6.958 -72.327 1.00 49.62 94 ARG A CA 1
ATOM 715 C C . ARG A 1 94 ? 35.426 -6.139 -73.451 1.00 49.62 94 ARG A C 1
ATOM 717 O O . ARG A 1 94 ? 34.761 -6.730 -74.302 1.00 49.62 94 ARG A O 1
ATOM 724 N N . VAL A 1 95 ? 35.597 -4.817 -73.403 1.00 55.03 95 VAL A N 1
ATOM 725 C CA . VAL A 1 95 ? 35.294 -3.899 -74.518 1.00 55.03 95 VAL A CA 1
ATOM 726 C C . VAL A 1 95 ? 36.252 -4.173 -75.671 1.00 55.03 95 VAL A C 1
ATOM 728 O O . VAL A 1 95 ? 37.444 -4.429 -75.372 1.00 55.03 95 VAL A O 1
#

Radius of gyration: 33.82 Å; chains: 1; bounding box: 54×20×108 Å

Foldseek 3Di:
DVVVLVVVVVVLVVVCVVQDDPRNVVSVVSVVCSCVPVVVVVVVVVVVVVVVVVVVVVVVVVVVVVVVVVVVVVVVVVVVVVVVVPDDDDPPDDD